Protein AF-A0A9P1CW68-F1 (afdb_monomer_lite)

Foldseek 3Di:
DDDPVPDDAACQVVVCVVCVVVVDHFDKAQDDPNFGFDRLEIEGAQVSCVVCVVVVVVVVVVVQVVVCVVVPDDAAAEEAEADDTHGDPDPPPDPDDDDDDDDDDDPPDDPPPFPFDDDPHDGDRPPPDPDDPDDDDDDDDPDDDDDDDDDPRSYHYYYHDYDDD

pLDDT: mean 71.48, std 23.6, range [31.0, 96.75]

Structure (mmCIF, N/CA/C/O backbone):
data_AF-A0A9P1CW68-F1
#
_entry.id   AF-A0A9P1CW68-F1
#
loop_
_atom_site.group_PDB
_atom_site.id
_atom_site.type_symbol
_atom_site.label_atom_id
_atom_site.label_alt_id
_atom_site.label_comp_id
_atom_site.label_asym_id
_atom_site.label_entity_id
_atom_site.label_seq_id
_atom_site.pdbx_PDB_ins_code
_atom_site.Cartn_x
_atom_site.Cartn_y
_atom_site.Cartn_z
_atom_site.occupancy
_atom_site.B_iso_or_equiv
_atom_site.auth_seq_id
_atom_site.auth_comp_id
_atom_site.auth_asym_id
_atom_site.auth_atom_id
_atom_site.pdbx_PDB_model_num
ATOM 1 N N . MET A 1 1 ? -6.539 -12.818 -15.478 1.00 51.81 1 MET A N 1
ATOM 2 C CA . MET A 1 1 ? -7.145 -11.619 -14.863 1.00 51.81 1 MET A CA 1
ATOM 3 C C . MET A 1 1 ? -7.392 -10.599 -15.967 1.00 51.81 1 MET A C 1
ATOM 5 O O . MET A 1 1 ? -6.415 -10.028 -16.444 1.00 51.81 1 MET A O 1
ATOM 9 N N . PRO A 1 2 ? -8.633 -10.438 -16.455 1.00 49.03 2 PRO A N 1
ATOM 10 C CA . PRO A 1 2 ? -8.961 -9.373 -17.398 1.00 49.03 2 PRO A CA 1
ATOM 11 C C . PRO A 1 2 ? -8.756 -8.015 -16.717 1.00 49.03 2 PRO A C 1
ATOM 13 O O . PRO A 1 2 ? -9.178 -7.802 -15.582 1.00 49.03 2 PRO A O 1
ATOM 16 N N . PHE A 1 3 ? -8.042 -7.119 -17.391 1.00 49.53 3 PHE A N 1
ATOM 17 C CA . PHE A 1 3 ? -7.849 -5.748 -16.939 1.00 49.53 3 PHE A CA 1
ATOM 18 C C . PHE A 1 3 ? -9.149 -4.992 -17.211 1.00 49.53 3 PHE A C 1
ATOM 20 O O . PHE A 1 3 ? -9.458 -4.732 -18.370 1.00 49.53 3 PHE A O 1
ATOM 27 N N . GLU A 1 4 ? -9.936 -4.683 -16.179 1.00 67.69 4 GLU A N 1
ATOM 28 C CA . GLU A 1 4 ? -11.114 -3.831 -16.343 1.00 67.69 4 GLU A CA 1
ATOM 29 C C . GLU A 1 4 ? -10.652 -2.378 -16.511 1.00 67.69 4 GLU A C 1
ATOM 31 O O . GLU A 1 4 ? -10.209 -1.766 -15.535 1.00 67.69 4 GLU A O 1
ATOM 36 N N . PRO A 1 5 ? -10.761 -1.779 -17.711 1.00 60.81 5 PRO A N 1
ATOM 37 C CA . PRO A 1 5 ? -10.124 -0.498 -18.032 1.00 60.81 5 PRO A CA 1
ATOM 38 C C . PRO A 1 5 ? -10.712 0.707 -17.275 1.00 60.81 5 PRO A C 1
ATOM 40 O O . PRO A 1 5 ? -10.294 1.840 -17.495 1.00 60.81 5 PRO A O 1
ATOM 43 N N . ARG A 1 6 ? -11.684 0.487 -16.381 1.00 71.12 6 ARG A N 1
ATOM 44 C CA . ARG A 1 6 ? -12.341 1.523 -15.571 1.00 71.12 6 ARG A CA 1
ATOM 45 C C . ARG A 1 6 ? -12.145 1.345 -14.067 1.00 71.12 6 ARG A C 1
ATOM 47 O O . ARG A 1 6 ? -12.524 2.240 -13.309 1.00 71.12 6 ARG A O 1
ATOM 54 N N . LYS A 1 7 ? -11.568 0.227 -13.616 1.00 81.56 7 LYS A N 1
ATOM 55 C CA . LYS A 1 7 ? -11.356 0.001 -12.187 1.00 81.56 7 LYS A CA 1
ATOM 56 C C . LYS A 1 7 ? -10.134 0.799 -11.741 1.00 81.56 7 LYS A C 1
ATOM 58 O O . LYS A 1 7 ? -9.015 0.563 -12.192 1.00 81.56 7 LYS A O 1
ATOM 63 N N . LYS A 1 8 ? -10.360 1.785 -10.870 1.00 87.25 8 LYS A N 1
ATOM 64 C CA . LYS A 1 8 ? -9.276 2.546 -10.238 1.00 87.25 8 LYS A CA 1
ATOM 65 C C . LYS A 1 8 ? -8.421 1.599 -9.397 1.00 87.25 8 LYS A C 1
ATOM 67 O O . LYS A 1 8 ? -8.938 0.650 -8.811 1.00 87.25 8 LYS A O 1
ATOM 72 N N . PHE A 1 9 ? -7.122 1.873 -9.332 1.00 90.25 9 PHE A N 1
ATOM 73 C CA . PHE A 1 9 ? -6.211 1.130 -8.466 1.00 90.25 9 PHE A CA 1
ATOM 74 C C . PHE A 1 9 ? -6.670 1.215 -7.003 1.00 90.25 9 PHE A C 1
ATOM 76 O O . PHE A 1 9 ? -7.021 2.299 -6.545 1.00 90.25 9 PHE A O 1
ATOM 83 N N . CYS A 1 10 ? -6.642 0.088 -6.287 1.00 93.06 10 CYS A N 1
ATOM 84 C CA . CYS A 1 10 ? -6.927 -0.002 -4.857 1.00 93.06 10 CYS A CA 1
ATOM 85 C C . CYS A 1 10 ? -5.784 -0.749 -4.161 1.00 93.06 10 CYS A C 1
ATOM 87 O O . CYS A 1 10 ? -5.540 -1.929 -4.429 1.00 93.06 10 CYS A O 1
ATOM 89 N N . PHE A 1 11 ? -5.080 -0.059 -3.267 1.00 94.44 11 PHE A N 1
ATOM 90 C CA . PHE A 1 11 ? -3.915 -0.594 -2.579 1.00 94.44 11 PHE A CA 1
ATOM 91 C C . PHE A 1 11 ? -4.279 -1.704 -1.596 1.00 94.44 11 PHE A C 1
ATOM 93 O O . PHE A 1 11 ? -3.572 -2.705 -1.543 1.00 94.44 11 PHE A O 1
ATOM 100 N N . ALA A 1 12 ? -5.401 -1.582 -0.881 1.00 95.44 12 ALA A N 1
ATOM 101 C CA . ALA A 1 12 ? -5.862 -2.627 0.027 1.00 95.44 12 ALA A CA 1
ATOM 102 C C . ALA A 1 12 ? -6.105 -3.953 -0.716 1.00 95.44 12 ALA A C 1
ATOM 104 O O . ALA A 1 12 ? -5.636 -5.002 -0.283 1.00 95.44 12 ALA A O 1
ATOM 105 N N . GLU A 1 13 ? -6.770 -3.913 -1.874 1.00 95.06 13 GLU A N 1
ATOM 106 C CA . GLU A 1 13 ? -7.017 -5.103 -2.698 1.00 95.06 13 GLU A CA 1
ATOM 107 C C . GLU A 1 13 ? -5.720 -5.689 -3.265 1.00 95.06 13 GLU A C 1
ATOM 109 O O . GLU A 1 13 ? -5.510 -6.902 -3.212 1.00 95.06 13 GLU A O 1
ATOM 114 N N . TYR A 1 14 ? -4.824 -4.826 -3.749 1.00 95.06 14 TYR A N 1
ATOM 115 C CA . TYR A 1 14 ? -3.493 -5.234 -4.182 1.00 95.06 14 TYR A CA 1
ATOM 116 C C . TYR A 1 14 ? -2.728 -5.949 -3.059 1.00 95.06 14 TYR A C 1
ATOM 118 O O . TYR A 1 14 ? -2.178 -7.028 -3.284 1.00 95.06 14 TYR A O 1
ATOM 126 N N . LEU A 1 15 ? -2.705 -5.371 -1.854 1.00 95.56 15 LEU A N 1
ATOM 127 C CA . LEU A 1 15 ? -1.945 -5.913 -0.735 1.00 95.56 15 LEU A CA 1
ATOM 128 C C . LEU A 1 15 ? -2.536 -7.244 -0.255 1.00 95.56 15 LEU A C 1
ATOM 130 O O . LEU A 1 15 ? -1.767 -8.153 0.030 1.00 95.56 15 LEU A O 1
ATOM 134 N N . ARG A 1 16 ? -3.868 -7.416 -0.264 1.00 96.38 16 ARG A N 1
ATOM 135 C CA . ARG A 1 16 ? -4.512 -8.710 0.041 1.00 96.38 16 ARG A CA 1
ATOM 136 C C . ARG A 1 16 ? -4.033 -9.809 -0.903 1.00 96.38 16 ARG A C 1
ATOM 138 O O . ARG A 1 16 ? -3.536 -10.828 -0.441 1.00 96.38 16 ARG A O 1
ATOM 145 N N . GLN A 1 17 ? -4.101 -9.572 -2.213 1.00 95.69 17 GLN A N 1
ATOM 146 C CA . GLN A 1 17 ? -3.640 -10.547 -3.212 1.00 95.69 17 GLN A CA 1
ATOM 147 C C . GLN A 1 17 ? -2.132 -10.804 -3.118 1.00 95.69 17 GLN A C 1
ATOM 149 O O . GLN A 1 17 ? -1.657 -11.907 -3.385 1.00 95.69 17 GLN A O 1
ATOM 154 N N . PHE A 1 18 ? -1.358 -9.774 -2.776 1.00 95.12 18 PHE A N 1
ATOM 155 C CA . PHE A 1 18 ? 0.079 -9.899 -2.586 1.00 95.12 18 PHE A CA 1
ATOM 156 C C . PHE A 1 18 ? 0.412 -10.795 -1.387 1.00 95.12 18 PHE A C 1
ATOM 158 O O . PHE A 1 18 ? 1.223 -11.706 -1.530 1.00 95.12 18 PHE A O 1
ATOM 165 N N . LEU A 1 19 ? -0.239 -10.581 -0.240 1.00 95.81 19 LEU A N 1
ATOM 166 C CA . LEU A 1 19 ? -0.061 -11.400 0.961 1.00 95.81 19 LEU A CA 1
ATOM 167 C C . LEU A 1 19 ? -0.548 -12.834 0.759 1.00 95.81 19 LEU A C 1
ATOM 169 O O . LEU A 1 19 ? 0.160 -13.765 1.129 1.00 95.81 19 LEU A O 1
ATOM 173 N N . GLU A 1 20 ? -1.683 -13.016 0.086 1.00 96.38 20 GLU A N 1
ATOM 174 C CA . GLU A 1 20 ? -2.217 -14.339 -0.244 1.00 96.38 20 GLU A CA 1
ATOM 175 C C . GLU A 1 20 ? -1.202 -15.168 -1.048 1.00 96.38 20 GLU A C 1
ATOM 177 O O . GLU A 1 20 ? -0.952 -16.331 -0.739 1.00 96.38 20 GLU A O 1
ATOM 182 N N . ARG A 1 21 ? -0.521 -14.552 -2.025 1.00 96.00 21 ARG A N 1
ATOM 183 C CA . ARG A 1 21 ? 0.547 -15.210 -2.804 1.00 96.00 21 ARG A CA 1
ATOM 184 C C . ARG A 1 21 ? 1.809 -15.510 -1.999 1.00 96.00 21 ARG A C 1
ATOM 186 O O . ARG A 1 21 ? 2.583 -16.370 -2.407 1.00 96.00 21 ARG A O 1
ATOM 193 N N . LEU A 1 22 ? 2.029 -14.801 -0.895 1.00 95.56 22 LEU A N 1
ATOM 194 C CA . LEU A 1 22 ? 3.094 -15.097 0.064 1.00 95.56 22 LEU A CA 1
ATOM 195 C C . LEU A 1 22 ? 2.671 -16.149 1.105 1.00 95.56 22 LEU A C 1
ATOM 197 O O . LEU A 1 22 ? 3.494 -16.529 1.930 1.00 95.56 22 LEU A O 1
ATOM 201 N N . GLY A 1 23 ? 1.426 -16.636 1.056 1.00 96.75 23 GLY A N 1
ATOM 202 C CA . GLY A 1 23 ? 0.888 -17.620 1.997 1.00 96.75 23 GLY A CA 1
ATOM 203 C C . GLY A 1 23 ? 0.304 -17.015 3.275 1.00 96.75 23 GLY A C 1
ATOM 204 O O . GLY A 1 23 ? 0.034 -17.750 4.221 1.00 96.75 23 GLY A O 1
ATOM 205 N N . HIS A 1 24 ? 0.091 -15.698 3.311 1.00 96.00 24 HIS A N 1
ATOM 206 C CA . HIS A 1 24 ? -0.414 -14.977 4.479 1.00 96.00 24 HIS A CA 1
ATOM 207 C C . HIS A 1 24 ? -1.883 -14.588 4.293 1.00 96.00 24 HIS A C 1
ATOM 209 O O . HIS A 1 24 ? -2.244 -13.955 3.301 1.00 96.00 24 HIS A O 1
ATOM 215 N N . GLN A 1 25 ? -2.727 -14.919 5.272 1.00 94.38 25 GLN A N 1
ATOM 216 C CA . GLN A 1 25 ? -4.126 -14.486 5.331 1.00 94.38 25 GLN A CA 1
ATOM 217 C C . GLN A 1 25 ? -4.309 -13.528 6.505 1.00 94.38 25 GLN A C 1
ATOM 219 O O . GLN A 1 25 ? -4.469 -13.949 7.646 1.00 94.38 25 GLN A O 1
ATOM 224 N N . VAL A 1 26 ? -4.251 -12.229 6.218 1.00 94.56 26 VAL A N 1
ATOM 225 C CA . VAL A 1 26 ? -4.341 -11.166 7.227 1.00 94.56 26 VAL A CA 1
ATOM 226 C C . VAL A 1 26 ? -5.411 -10.164 6.802 1.00 94.56 26 VAL A C 1
ATOM 228 O O . VAL A 1 26 ? -5.491 -9.835 5.613 1.00 94.56 26 VAL A O 1
ATOM 231 N N . PRO A 1 27 ? -6.246 -9.670 7.733 1.00 94.62 27 PRO A N 1
ATOM 232 C CA . PRO A 1 27 ? -7.229 -8.650 7.412 1.00 94.62 27 PRO A CA 1
ATOM 233 C C . PRO A 1 27 ? -6.555 -7.334 6.998 1.00 94.62 27 PRO A C 1
ATOM 235 O O . PRO A 1 27 ? -5.665 -6.823 7.679 1.00 94.62 27 PRO A O 1
ATOM 238 N N . ILE A 1 28 ? -7.010 -6.777 5.873 1.00 96.19 28 ILE A N 1
ATOM 239 C CA . ILE A 1 28 ? -6.557 -5.484 5.347 1.00 96.19 28 ILE A CA 1
ATOM 240 C C . ILE A 1 28 ? -7.773 -4.628 5.038 1.00 96.19 28 ILE A C 1
ATOM 242 O O . ILE A 1 28 ? -8.616 -5.000 4.208 1.00 96.19 28 ILE A O 1
ATOM 246 N N . TYR A 1 29 ? -7.804 -3.454 5.652 1.00 96.19 29 TYR A N 1
ATOM 247 C CA . TYR A 1 29 ? -8.927 -2.533 5.599 1.00 96.19 29 TYR A CA 1
ATOM 248 C C . TYR A 1 29 ? -8.599 -1.329 4.714 1.00 96.19 29 TYR A C 1
ATOM 250 O O . TYR A 1 29 ? -7.485 -0.807 4.719 1.00 96.19 29 TYR A O 1
ATOM 258 N N . ASP A 1 30 ? -9.582 -0.878 3.945 1.00 95.94 30 ASP A N 1
ATOM 259 C CA . ASP A 1 30 ? -9.581 0.389 3.206 1.00 95.94 30 ASP A CA 1
ATOM 260 C C . ASP A 1 30 ? -10.399 1.476 3.922 1.00 95.94 30 ASP A C 1
ATOM 262 O O . ASP A 1 30 ? -10.533 2.592 3.421 1.00 95.94 30 ASP A O 1
ATOM 266 N N . THR A 1 31 ? -10.905 1.175 5.118 1.00 95.38 31 THR A N 1
ATOM 267 C CA . THR A 1 31 ? -11.642 2.096 5.983 1.00 95.38 31 THR A CA 1
ATOM 268 C C . THR A 1 31 ? -10.990 2.205 7.357 1.00 95.38 31 THR A C 1
ATOM 270 O O . THR A 1 31 ? -10.513 1.205 7.892 1.00 95.38 31 THR A O 1
ATOM 273 N N . LEU A 1 32 ? -11.033 3.396 7.952 1.00 94.56 32 LEU A N 1
ATOM 274 C CA . LEU A 1 32 ? -10.620 3.671 9.328 1.00 94.56 32 LEU A CA 1
ATOM 275 C C . LEU A 1 32 ? -11.690 4.537 10.001 1.00 94.56 32 LEU A C 1
ATOM 277 O O . LEU A 1 32 ? -12.059 5.574 9.452 1.00 94.56 32 LEU A O 1
ATOM 281 N N . ASP A 1 33 ? -12.218 4.102 11.147 1.00 93.38 33 ASP A N 1
ATOM 282 C CA . ASP A 1 33 ? -13.293 4.790 11.886 1.00 93.38 33 ASP A CA 1
ATOM 283 C C . ASP A 1 33 ? -14.517 5.132 11.014 1.00 93.38 33 ASP A C 1
ATOM 285 O O . ASP A 1 33 ? -15.047 6.244 11.037 1.00 93.38 33 ASP A O 1
ATOM 289 N N . GLY A 1 34 ? -14.922 4.189 10.158 1.00 93.44 34 GLY A N 1
ATOM 290 C CA . GLY A 1 34 ? -16.025 4.364 9.204 1.00 93.44 34 GLY A CA 1
ATOM 291 C C . GLY A 1 34 ? -15.702 5.255 7.997 1.00 93.44 34 GLY A C 1
ATOM 292 O O . GLY A 1 34 ? -16.516 5.362 7.085 1.00 93.44 34 GLY A O 1
ATOM 293 N N . LYS A 1 35 ? -14.512 5.863 7.934 1.00 93.94 35 LYS A N 1
ATOM 294 C CA . LYS A 1 35 ? -14.088 6.718 6.818 1.00 93.94 35 LYS A CA 1
ATOM 295 C C . LYS A 1 35 ? -13.275 5.922 5.809 1.00 93.94 35 LYS A C 1
ATOM 297 O O . LYS A 1 35 ? -12.336 5.219 6.171 1.00 93.94 35 LYS A O 1
ATOM 302 N N . THR A 1 36 ? -13.597 6.066 4.526 1.00 95.00 36 THR A N 1
ATOM 303 C CA . THR A 1 36 ? -12.845 5.418 3.439 1.00 95.00 36 THR A CA 1
ATOM 304 C C . THR A 1 36 ? -11.521 6.138 3.200 1.00 95.00 36 THR A C 1
ATOM 306 O O . THR A 1 36 ? -11.494 7.355 3.002 1.00 95.00 36 THR A O 1
ATOM 309 N N . LEU A 1 37 ? -10.417 5.397 3.187 1.00 94.44 37 LEU A N 1
ATOM 310 C CA . LEU A 1 37 ? -9.093 5.922 2.879 1.00 94.44 37 LEU A CA 1
ATOM 311 C C . LEU A 1 37 ? -8.935 6.225 1.386 1.00 94.44 37 LEU A C 1
ATOM 313 O O . LEU A 1 37 ? -9.675 5.729 0.535 1.00 94.44 37 LEU A O 1
ATOM 317 N N . VAL A 1 38 ? -7.958 7.062 1.042 1.00 94.56 38 VAL A N 1
ATOM 318 C CA . VAL A 1 38 ? -7.584 7.249 -0.366 1.00 94.56 38 VAL A CA 1
ATOM 319 C C . VAL A 1 38 ? -7.026 5.941 -0.953 1.00 94.56 38 VAL A C 1
ATOM 321 O O . VAL A 1 38 ? -6.413 5.158 -0.227 1.00 94.56 38 VAL A O 1
ATOM 324 N N . PRO A 1 39 ? -7.138 5.702 -2.274 1.00 94.69 39 PRO A N 1
ATOM 325 C CA . PRO A 1 39 ? -6.876 4.379 -2.851 1.00 94.69 39 PRO A CA 1
ATOM 326 C C . PRO A 1 39 ? -5.440 3.851 -2.724 1.00 94.69 39 PRO A C 1
ATOM 328 O O . PRO A 1 39 ? -5.204 2.683 -3.006 1.00 94.69 39 PRO A O 1
ATOM 331 N N . TYR A 1 40 ? -4.477 4.687 -2.330 1.00 95.56 40 TYR A N 1
ATOM 332 C CA . TYR A 1 40 ? -3.069 4.314 -2.136 1.00 95.56 40 TYR A CA 1
ATOM 333 C C . TYR A 1 40 ? -2.711 4.035 -0.668 1.00 95.56 40 TYR A C 1
ATOM 335 O O . TYR A 1 40 ? -1.539 3.842 -0.348 1.00 95.56 40 TYR A O 1
ATOM 343 N N . GLN A 1 41 ? -3.705 4.024 0.224 1.00 95.25 41 GLN A N 1
ATOM 344 C CA . GLN A 1 41 ? -3.531 3.740 1.644 1.00 95.25 41 GLN A CA 1
ATOM 345 C C . GLN A 1 41 ? -4.394 2.556 2.076 1.00 95.25 41 GLN A C 1
ATOM 347 O O . GLN A 1 41 ? -5.458 2.304 1.511 1.00 95.25 41 GLN A O 1
ATOM 352 N N . CYS A 1 42 ? -3.929 1.830 3.085 1.00 96.50 42 CYS A N 1
ATOM 353 C CA . CYS A 1 42 ? -4.715 0.819 3.779 1.00 96.50 42 CYS A CA 1
ATOM 354 C C . CYS A 1 42 ? -4.325 0.758 5.258 1.00 96.50 42 CYS A C 1
ATOM 356 O O . CYS A 1 42 ? -3.305 1.317 5.673 1.00 96.50 42 CYS A O 1
ATOM 358 N N . VAL A 1 43 ? -5.127 0.047 6.042 1.00 96.31 43 VAL A N 1
ATOM 359 C CA . VAL A 1 43 ? -4.892 -0.195 7.467 1.00 96.31 43 VAL A CA 1
ATOM 360 C C . VAL A 1 43 ? -4.736 -1.682 7.725 1.00 96.31 43 VAL A C 1
ATOM 362 O O . VAL A 1 43 ? -5.398 -2.513 7.098 1.00 96.31 43 VAL A O 1
ATOM 365 N N . MET A 1 44 ? -3.864 -1.997 8.673 1.00 95.38 44 MET A N 1
ATOM 366 C CA . MET A 1 44 ? -3.660 -3.334 9.203 1.00 95.38 44 MET A CA 1
ATOM 367 C C . MET A 1 44 ? -3.495 -3.268 10.723 1.00 95.38 44 MET A C 1
ATOM 369 O O . MET A 1 44 ? -3.073 -2.244 11.269 1.00 95.38 44 MET A O 1
ATOM 373 N N . VAL A 1 45 ? -3.808 -4.371 11.400 1.00 95.00 45 VAL A N 1
ATOM 374 C CA . VAL A 1 45 ? -3.461 -4.559 12.814 1.00 95.00 45 VAL A CA 1
ATOM 375 C C . VAL A 1 45 ? -1.938 -4.549 12.947 1.00 95.00 45 VAL A C 1
ATOM 377 O O . VAL A 1 45 ? -1.230 -5.158 12.136 1.00 95.00 45 VAL A O 1
ATOM 380 N N . ARG A 1 46 ? -1.423 -3.814 13.936 1.00 93.56 46 ARG A N 1
ATOM 381 C CA . ARG A 1 46 ? 0.017 -3.598 14.108 1.00 93.56 46 ARG A CA 1
ATOM 382 C C . ARG A 1 46 ? 0.767 -4.908 14.318 1.00 93.56 46 ARG A C 1
ATOM 384 O O . ARG A 1 46 ? 1.829 -5.096 13.733 1.00 93.56 46 ARG A O 1
ATOM 391 N N . GLU A 1 47 ? 0.224 -5.788 15.138 1.00 93.88 47 GLU A N 1
ATOM 392 C CA . GLU A 1 47 ? 0.784 -7.081 15.513 1.00 93.88 47 GLU A CA 1
ATOM 393 C C . GLU A 1 47 ? 0.958 -7.945 14.262 1.00 93.88 47 GLU A C 1
ATOM 395 O O . GLU A 1 47 ? 2.069 -8.383 13.962 1.00 93.88 47 GLU A O 1
ATOM 400 N N . SER A 1 48 ? -0.097 -8.054 13.447 1.00 94.38 48 SER A N 1
ATOM 401 C CA . SER A 1 48 ? -0.033 -8.762 12.169 1.00 94.38 48 SER A CA 1
ATOM 402 C C . SER A 1 48 ? 1.001 -8.148 11.227 1.00 94.38 48 SER A C 1
ATOM 404 O O . SER A 1 48 ? 1.802 -8.879 10.648 1.00 94.38 48 SER A O 1
ATOM 406 N N . TRP A 1 49 ? 1.046 -6.812 11.096 1.00 95.06 49 TRP A N 1
ATOM 407 C CA . TRP A 1 49 ? 2.066 -6.150 10.272 1.00 95.06 49 TRP A CA 1
ATOM 408 C C . TRP A 1 49 ? 3.481 -6.499 10.736 1.00 95.06 49 TRP A C 1
ATOM 410 O O . TRP A 1 49 ? 4.333 -6.814 9.909 1.00 95.06 49 TRP A O 1
ATOM 420 N N . MET A 1 50 ? 3.743 -6.477 12.044 1.00 95.81 50 MET A N 1
ATOM 421 C CA . MET A 1 50 ? 5.065 -6.777 12.596 1.00 95.81 50 MET A CA 1
ATOM 422 C C . MET A 1 50 ? 5.530 -8.202 12.278 1.00 95.81 50 MET A C 1
ATOM 424 O O . MET A 1 50 ? 6.710 -8.390 11.977 1.00 95.81 50 MET A O 1
ATOM 428 N N . GLU A 1 51 ? 4.622 -9.178 12.283 1.00 95.50 51 GLU A N 1
ATOM 429 C CA . GLU A 1 51 ? 4.926 -10.573 11.939 1.00 95.50 51 GLU A CA 1
ATOM 430 C C . GLU A 1 51 ? 5.307 -10.735 10.460 1.00 95.50 51 GLU A C 1
ATOM 432 O O . GLU A 1 51 ? 6.298 -11.387 10.129 1.00 95.50 51 GLU A O 1
ATOM 437 N N . LEU A 1 52 ? 4.561 -10.092 9.558 1.00 95.56 52 LEU A N 1
ATOM 438 C CA . LEU A 1 52 ? 4.713 -10.277 8.110 1.00 95.56 52 LEU A CA 1
ATOM 439 C C . LEU A 1 52 ? 5.651 -9.274 7.429 1.00 95.56 52 LEU A C 1
ATOM 441 O O . LEU A 1 52 ? 6.087 -9.497 6.295 1.00 95.56 52 LEU A O 1
ATOM 445 N N . ARG A 1 53 ? 5.993 -8.166 8.100 1.00 94.75 53 ARG A N 1
ATOM 446 C CA . ARG A 1 53 ? 6.775 -7.052 7.538 1.00 94.75 53 ARG A CA 1
ATOM 447 C C . ARG A 1 53 ? 8.053 -7.526 6.861 1.00 94.75 53 ARG A C 1
ATOM 449 O O . ARG A 1 53 ? 8.386 -7.043 5.779 1.00 94.75 53 ARG A O 1
ATOM 456 N N . ARG A 1 54 ? 8.791 -8.448 7.485 1.00 96.19 54 ARG A N 1
ATOM 457 C CA . ARG A 1 54 ? 10.067 -8.941 6.946 1.00 96.19 54 ARG A CA 1
ATOM 458 C C . ARG A 1 54 ? 9.881 -9.564 5.561 1.00 96.19 54 ARG A C 1
ATOM 460 O O . ARG A 1 54 ? 10.607 -9.215 4.629 1.00 96.19 54 ARG A O 1
ATOM 467 N N . ASP A 1 55 ? 8.895 -10.440 5.432 1.00 96.38 55 ASP A N 1
ATOM 468 C CA . ASP A 1 55 ? 8.644 -11.204 4.213 1.00 96.38 55 ASP A CA 1
ATOM 469 C C . ASP A 1 55 ? 8.065 -10.295 3.118 1.00 96.38 55 ASP A C 1
ATOM 471 O O . ASP A 1 55 ? 8.510 -10.334 1.967 1.00 96.38 55 ASP A O 1
ATOM 475 N N . VAL A 1 56 ? 7.168 -9.374 3.493 1.00 95.06 56 VAL A N 1
ATOM 476 C CA . VAL A 1 56 ? 6.637 -8.346 2.587 1.00 95.06 56 VAL A CA 1
ATOM 477 C C . VAL A 1 56 ? 7.738 -7.454 2.032 1.00 95.06 56 VAL A C 1
ATOM 479 O O . VAL A 1 56 ? 7.802 -7.239 0.821 1.00 95.06 56 VAL A O 1
ATOM 482 N N . LEU A 1 57 ? 8.627 -6.935 2.882 1.00 94.88 57 LEU A N 1
ATOM 483 C CA . LEU A 1 57 ? 9.703 -6.050 2.437 1.00 94.88 57 LEU A CA 1
ATOM 484 C C . LEU A 1 57 ? 10.710 -6.779 1.538 1.00 94.88 57 LEU A C 1
ATOM 486 O O . LEU A 1 57 ? 11.188 -6.193 0.562 1.00 94.88 57 LEU A O 1
ATOM 490 N N . ALA A 1 58 ? 11.004 -8.052 1.818 1.00 96.00 58 ALA A N 1
ATOM 491 C CA . ALA A 1 58 ? 11.851 -8.877 0.960 1.00 96.00 58 ALA A CA 1
ATOM 492 C C . ALA A 1 58 ? 11.228 -9.068 -0.435 1.00 96.00 58 ALA A C 1
ATOM 494 O O . ALA A 1 58 ? 11.890 -8.831 -1.451 1.00 96.00 58 ALA A O 1
ATOM 495 N N . ALA A 1 59 ? 9.941 -9.408 -0.497 1.00 95.81 59 ALA A N 1
ATOM 496 C CA . ALA A 1 59 ? 9.221 -9.581 -1.754 1.00 95.81 59 ALA A CA 1
ATOM 497 C C . ALA A 1 59 ? 9.071 -8.256 -2.532 1.00 95.81 59 ALA A C 1
ATOM 499 O O . ALA A 1 59 ? 9.312 -8.209 -3.741 1.00 95.81 59 ALA A O 1
ATOM 500 N N . LEU A 1 60 ? 8.783 -7.142 -1.849 1.00 93.19 60 LEU A N 1
ATOM 501 C CA . LEU A 1 60 ? 8.726 -5.814 -2.471 1.00 93.19 60 LEU A CA 1
ATOM 502 C C . LEU A 1 60 ? 10.081 -5.370 -3.022 1.00 93.19 60 LEU A C 1
ATOM 504 O O . LEU A 1 60 ? 10.136 -4.705 -4.057 1.00 93.19 60 LEU A O 1
ATOM 508 N N . LYS A 1 61 ? 11.194 -5.742 -2.381 1.00 94.88 61 LYS A N 1
ATOM 509 C CA . LYS A 1 61 ? 12.535 -5.471 -2.916 1.00 94.88 61 LYS A CA 1
ATOM 510 C C . LYS A 1 61 ? 12.726 -6.145 -4.276 1.00 94.88 61 LYS A C 1
ATOM 512 O O . LYS A 1 61 ? 13.176 -5.483 -5.213 1.00 94.88 61 LYS A O 1
ATOM 517 N N . LEU A 1 62 ? 12.334 -7.415 -4.400 1.00 95.25 62 LEU A N 1
ATOM 518 C CA . LEU A 1 62 ? 12.380 -8.141 -5.670 1.00 95.25 62 LEU A CA 1
ATOM 519 C C . LEU A 1 62 ? 11.472 -7.485 -6.720 1.00 95.25 62 LEU A C 1
ATOM 521 O O . LEU A 1 62 ? 11.902 -7.243 -7.848 1.00 95.25 62 LEU A O 1
ATOM 525 N N . GLN A 1 63 ? 10.253 -7.103 -6.336 1.00 92.25 63 GLN A N 1
ATOM 526 C CA . GLN A 1 63 ? 9.326 -6.410 -7.228 1.00 92.25 63 GLN A CA 1
ATOM 527 C C . GLN A 1 63 ? 9.875 -5.062 -7.714 1.00 92.25 63 GLN A C 1
ATOM 529 O O . GLN A 1 63 ? 9.763 -4.747 -8.897 1.00 92.25 63 GLN A O 1
ATOM 534 N N . LYS A 1 64 ? 10.521 -4.277 -6.842 1.00 92.50 64 LYS A N 1
ATOM 535 C CA . LYS A 1 64 ? 11.171 -3.010 -7.218 1.00 92.50 64 LYS A CA 1
ATOM 536 C C . LYS A 1 64 ? 12.314 -3.230 -8.203 1.00 92.50 64 LYS A C 1
ATOM 538 O O . LYS A 1 64 ? 12.478 -2.427 -9.120 1.00 92.50 64 LYS A O 1
ATOM 543 N N . MET A 1 65 ? 13.096 -4.298 -8.035 1.00 93.44 65 MET A N 1
ATOM 544 C CA . MET A 1 65 ? 14.144 -4.664 -8.994 1.00 93.44 65 MET A CA 1
ATOM 545 C C . MET A 1 65 ? 13.545 -5.011 -10.358 1.00 93.44 65 MET A C 1
ATOM 547 O O . MET A 1 65 ? 13.969 -4.442 -11.361 1.00 93.44 65 MET A O 1
ATOM 551 N N . ALA A 1 66 ? 12.520 -5.866 -10.390 1.00 93.44 66 ALA A N 1
ATOM 552 C CA . ALA A 1 66 ? 11.824 -6.230 -11.622 1.00 93.44 66 ALA A CA 1
ATOM 553 C C . ALA A 1 66 ? 11.173 -5.013 -12.303 1.00 93.44 66 ALA A C 1
ATOM 555 O O . ALA A 1 66 ? 11.261 -4.861 -13.520 1.00 93.44 66 ALA A O 1
ATOM 556 N N . TYR A 1 67 ? 10.576 -4.110 -11.519 1.00 92.31 67 TYR A N 1
ATOM 557 C CA . TYR A 1 67 ? 9.988 -2.868 -12.015 1.00 92.31 67 TYR A CA 1
ATOM 558 C C . TYR A 1 67 ? 11.037 -1.975 -12.682 1.00 92.31 67 TYR A C 1
ATOM 560 O O . TYR A 1 67 ? 10.859 -1.578 -13.830 1.00 92.31 67 TYR A O 1
ATOM 568 N N . ARG A 1 68 ? 12.155 -1.696 -11.994 1.00 93.00 68 ARG A N 1
ATOM 569 C CA . ARG A 1 68 ? 13.254 -0.881 -12.542 1.00 93.00 68 ARG A CA 1
ATOM 570 C C . ARG A 1 68 ? 13.860 -1.506 -13.790 1.00 93.00 68 ARG A C 1
ATOM 572 O O . ARG A 1 68 ? 14.176 -0.793 -14.733 1.00 93.00 68 ARG A O 1
ATOM 579 N N . PHE A 1 69 ? 14.006 -2.827 -13.800 1.00 92.12 69 PHE A N 1
ATOM 580 C CA . PHE A 1 69 ? 14.491 -3.553 -14.967 1.00 92.12 69 PHE A CA 1
ATOM 581 C C . PHE A 1 69 ? 13.544 -3.388 -16.165 1.00 92.12 69 PHE A C 1
ATOM 583 O O . PHE A 1 69 ? 13.998 -3.086 -17.263 1.00 92.12 69 PHE A O 1
ATOM 590 N N . ARG A 1 70 ? 12.227 -3.525 -15.950 1.00 90.62 70 ARG A N 1
ATOM 591 C CA . ARG A 1 70 ? 11.214 -3.447 -17.015 1.00 90.62 70 ARG A CA 1
ATOM 592 C C . ARG A 1 70 ? 10.973 -2.029 -17.536 1.00 90.62 70 ARG A C 1
ATOM 594 O O . ARG A 1 70 ? 10.765 -1.858 -18.731 1.00 90.62 70 ARG A O 1
ATOM 601 N N . HIS A 1 71 ? 10.929 -1.037 -16.651 1.00 91.06 71 HIS A N 1
ATOM 602 C CA . HIS A 1 71 ? 10.551 0.338 -16.998 1.00 91.06 71 HIS A CA 1
ATOM 603 C C . HIS A 1 71 ? 11.754 1.271 -17.185 1.00 91.06 71 HIS A C 1
ATOM 605 O O . HIS A 1 71 ? 11.585 2.410 -17.616 1.00 91.06 71 HIS A O 1
ATOM 611 N N . GLY A 1 72 ? 12.965 0.799 -16.882 1.00 90.06 72 GLY A N 1
ATOM 612 C CA . GLY A 1 72 ? 14.144 1.648 -16.790 1.00 90.06 72 GLY A CA 1
ATOM 613 C C . GLY A 1 72 ? 14.085 2.601 -15.589 1.00 90.06 72 GLY A C 1
ATOM 614 O O . GLY A 1 72 ? 13.086 2.718 -14.880 1.00 90.06 72 GLY A O 1
ATOM 615 N N . GLY A 1 73 ? 15.189 3.304 -15.345 1.00 88.81 73 GLY A N 1
ATOM 616 C CA . GLY A 1 73 ? 15.267 4.332 -14.305 1.00 88.81 73 GLY A CA 1
ATOM 617 C C . GLY A 1 73 ? 15.585 3.825 -12.893 1.00 88.81 73 GLY A C 1
ATOM 618 O O . GLY A 1 73 ? 15.860 2.653 -12.641 1.00 88.81 73 GLY A O 1
ATOM 619 N N . THR A 1 74 ? 15.623 4.769 -11.949 1.00 85.44 74 THR A N 1
ATOM 620 C CA . THR A 1 74 ? 15.998 4.529 -10.541 1.00 85.44 74 THR A CA 1
ATOM 621 C C . THR A 1 74 ? 14.806 4.576 -9.587 1.00 85.44 74 THR A C 1
ATOM 623 O O . THR A 1 74 ? 14.939 4.248 -8.405 1.00 85.44 74 THR A O 1
ATOM 626 N N . THR A 1 75 ? 13.636 4.976 -10.075 1.00 88.38 75 THR A N 1
ATOM 627 C CA . THR A 1 75 ? 12.411 5.105 -9.290 1.00 88.38 75 THR A CA 1
ATOM 628 C C . THR A 1 75 ? 11.564 3.844 -9.422 1.00 88.38 75 THR A C 1
ATOM 630 O O . THR A 1 75 ? 11.563 3.161 -10.441 1.00 88.38 75 THR A O 1
ATOM 633 N N . ALA A 1 76 ? 10.901 3.479 -8.334 1.00 90.19 76 ALA A N 1
ATOM 634 C CA . ALA A 1 76 ? 9.939 2.389 -8.290 1.00 90.19 76 ALA A CA 1
ATOM 635 C C . ALA A 1 76 ? 8.930 2.703 -7.184 1.00 90.19 76 ALA A C 1
ATOM 637 O O . ALA A 1 76 ? 9.313 3.401 -6.234 1.00 90.19 76 ALA A O 1
ATOM 638 N N . PRO A 1 77 ? 7.698 2.172 -7.267 1.00 89.69 77 PRO A N 1
ATOM 639 C CA . PRO A 1 77 ? 6.732 2.281 -6.186 1.00 89.69 77 PRO A CA 1
ATOM 640 C C . PRO A 1 77 ? 7.344 1.848 -4.853 1.00 89.69 77 PRO A C 1
ATOM 642 O O . PRO A 1 77 ? 8.172 0.926 -4.790 1.00 89.69 77 PRO A O 1
ATOM 645 N N . SER A 1 78 ? 6.980 2.553 -3.791 1.00 90.38 78 SER A N 1
ATOM 646 C CA . SER A 1 78 ? 7.519 2.318 -2.456 1.00 90.38 78 SER A CA 1
ATOM 647 C C . SER A 1 78 ? 6.391 2.121 -1.454 1.00 90.38 78 SER A C 1
ATOM 649 O O . SER A 1 78 ? 5.299 2.648 -1.647 1.00 90.38 78 SER A O 1
ATOM 651 N N . LEU A 1 79 ? 6.654 1.318 -0.425 1.00 92.94 79 LEU A N 1
ATOM 652 C CA . LEU A 1 79 ? 5.743 1.103 0.688 1.00 92.94 79 LEU A CA 1
ATOM 653 C C . LEU A 1 79 ? 6.274 1.859 1.906 1.00 92.94 79 LEU A C 1
ATOM 655 O O . LEU A 1 79 ? 7.440 1.681 2.265 1.00 92.94 79 LEU A O 1
ATOM 659 N N . VAL A 1 80 ? 5.425 2.675 2.520 1.00 93.44 80 VAL A N 1
ATOM 660 C CA . VAL A 1 80 ? 5.720 3.467 3.717 1.00 93.44 80 VAL A CA 1
ATOM 661 C C . VAL A 1 80 ? 4.777 3.038 4.840 1.00 93.44 80 VAL A C 1
ATOM 663 O O . VAL A 1 80 ? 3.593 2.816 4.611 1.00 93.44 80 VAL A O 1
ATOM 666 N N . GLU A 1 81 ? 5.292 2.897 6.052 1.00 92.88 81 GLU A N 1
ATOM 667 C CA . GLU A 1 81 ? 4.491 2.583 7.240 1.00 92.88 81 GLU A CA 1
ATOM 668 C C . GLU A 1 81 ? 4.246 3.838 8.087 1.00 92.88 81 GLU A C 1
ATOM 670 O O . GLU A 1 81 ? 4.988 4.811 7.964 1.00 92.88 81 GLU A O 1
ATOM 675 N N . ASP A 1 82 ? 3.217 3.796 8.935 1.00 90.25 82 ASP A N 1
ATOM 676 C CA . ASP A 1 82 ? 2.897 4.830 9.935 1.00 90.25 82 ASP A CA 1
ATOM 677 C C . ASP A 1 82 ? 2.691 6.236 9.335 1.00 90.25 82 ASP A C 1
ATOM 679 O O . ASP A 1 82 ? 3.292 7.234 9.735 1.00 90.25 82 ASP A O 1
ATOM 683 N N . VAL A 1 83 ? 1.848 6.302 8.303 1.00 91.19 83 VAL A N 1
ATOM 684 C CA . VAL A 1 83 ? 1.518 7.541 7.593 1.00 91.19 83 VAL A CA 1
ATOM 685 C C . VAL A 1 83 ? 0.161 8.055 8.048 1.00 91.19 83 VAL A C 1
ATOM 687 O O . VAL A 1 83 ? -0.823 7.322 8.026 1.00 91.19 83 VAL A O 1
ATOM 690 N N . CYS A 1 84 ? 0.078 9.358 8.335 1.00 91.62 84 CYS A N 1
ATOM 691 C CA . CYS A 1 84 ? -1.186 10.012 8.670 1.00 91.62 84 CYS A CA 1
ATOM 692 C C . CYS A 1 84 ? -2.285 9.681 7.626 1.00 91.62 84 CYS A C 1
ATOM 694 O O . CYS A 1 84 ? -2.083 9.924 6.423 1.00 91.62 84 CYS A O 1
ATOM 696 N N . PRO A 1 85 ? -3.424 9.103 8.056 1.00 93.56 85 PRO A N 1
ATOM 697 C CA . PRO A 1 85 ? -4.457 8.629 7.150 1.00 93.56 85 PRO A CA 1
ATOM 698 C C . PRO A 1 85 ? -5.117 9.798 6.420 1.00 93.56 85 PRO A C 1
ATOM 700 O O . PRO A 1 85 ? -5.525 10.798 7.009 1.00 93.56 85 PRO A O 1
ATOM 703 N N . ARG A 1 86 ? -5.249 9.648 5.106 1.00 94.25 86 ARG A N 1
ATOM 704 C CA . ARG A 1 86 ? -5.985 10.547 4.227 1.00 94.25 86 ARG A CA 1
ATOM 705 C C . ARG A 1 86 ? -7.291 9.872 3.872 1.00 94.25 86 ARG A C 1
ATOM 707 O O . ARG A 1 86 ? -7.308 8.784 3.297 1.00 94.25 86 ARG A O 1
ATOM 714 N N . VAL A 1 87 ? -8.382 10.543 4.196 1.00 93.69 87 VAL A N 1
ATOM 715 C CA . VAL A 1 87 ? -9.729 10.063 3.908 1.00 93.69 87 VAL A CA 1
ATOM 716 C C . VAL A 1 87 ? -10.228 10.680 2.610 1.00 93.69 87 VAL A C 1
ATOM 718 O O . VAL A 1 87 ? -9.948 11.841 2.304 1.00 93.69 87 VAL A O 1
ATOM 721 N N . THR A 1 88 ? -10.957 9.895 1.829 1.00 91.00 88 THR A N 1
ATOM 722 C CA . THR A 1 88 ? -11.688 10.424 0.680 1.00 91.00 88 THR A CA 1
ATOM 723 C C . THR A 1 88 ? -12.876 11.223 1.223 1.00 91.00 88 THR A C 1
ATOM 725 O O . THR A 1 88 ? -13.562 10.714 2.111 1.00 91.00 88 THR A O 1
ATOM 728 N N . PRO A 1 89 ? -13.140 12.453 0.741 1.00 83.75 89 PRO A N 1
ATOM 729 C CA . PRO A 1 89 ? -14.345 13.167 1.132 1.00 83.75 89 PRO A CA 1
ATOM 730 C C . PRO A 1 89 ? -15.545 12.307 0.751 1.00 83.75 89 PRO A C 1
ATOM 732 O O . PRO A 1 89 ? -15.698 11.911 -0.410 1.00 83.75 89 PRO A O 1
ATOM 735 N N . GLU A 1 90 ? -16.366 11.985 1.746 1.00 73.81 90 GLU A N 1
ATOM 736 C CA . GLU A 1 90 ? -17.650 11.349 1.510 1.00 73.81 90 GLU A CA 1
ATOM 737 C C . GLU A 1 90 ? -18.394 12.242 0.521 1.00 73.81 90 GLU A C 1
ATOM 739 O O . GLU A 1 90 ? -18.485 13.459 0.717 1.00 73.81 90 GLU A O 1
ATOM 744 N N . ARG A 1 91 ? -18.830 11.672 -0.609 1.00 62.53 91 ARG A N 1
ATOM 745 C CA . ARG A 1 91 ? -19.695 12.410 -1.524 1.00 62.53 91 ARG A CA 1
ATOM 746 C C . ARG A 1 91 ? -20.937 12.708 -0.715 1.00 62.53 91 ARG A C 1
ATOM 748 O O . ARG A 1 91 ? -21.754 11.812 -0.540 1.00 62.53 91 ARG A O 1
ATOM 755 N N . ALA A 1 92 ? -21.026 13.924 -0.186 1.00 53.69 92 ALA A N 1
ATOM 756 C CA . ALA A 1 92 ? -22.210 14.391 0.491 1.00 53.69 92 ALA A CA 1
ATOM 757 C C . ALA A 1 92 ? -23.370 14.097 -0.455 1.00 53.69 92 ALA A C 1
ATOM 759 O O . ALA A 1 92 ? -23.458 14.674 -1.542 1.00 53.69 92 ALA A O 1
ATOM 760 N N . THR A 1 93 ? -24.207 13.134 -0.081 1.00 55.56 93 THR A N 1
ATOM 761 C CA . THR A 1 93 ? -25.523 12.955 -0.670 1.00 55.56 93 THR A CA 1
ATOM 762 C C . THR A 1 93 ? -26.265 14.216 -0.274 1.00 55.56 93 THR A C 1
ATOM 764 O O . THR A 1 93 ? -26.832 14.293 0.809 1.00 55.56 93 THR A O 1
ATOM 767 N N . SER A 1 94 ? -26.090 15.272 -1.064 1.00 50.31 94 SER A N 1
ATOM 768 C CA . SER A 1 94 ? -26.535 16.616 -0.740 1.00 50.31 94 SER A CA 1
ATOM 769 C C . SER A 1 94 ? -28.039 16.580 -0.475 1.00 50.31 94 SER A C 1
ATOM 771 O O . SER A 1 94 ? -28.790 16.288 -1.411 1.00 50.31 94 SER A O 1
ATOM 773 N N . PRO A 1 95 ? -28.517 16.896 0.740 1.00 55.06 95 PRO A N 1
ATOM 774 C CA . PRO A 1 95 ? -29.881 17.356 0.888 1.00 55.06 95 PRO A CA 1
ATOM 775 C C . PRO A 1 95 ? -29.919 18.728 0.210 1.00 55.06 95 PRO A C 1
ATOM 777 O O . PRO A 1 95 ? -29.181 19.638 0.584 1.00 55.06 95 PRO A O 1
ATOM 780 N N . SER A 1 96 ? -30.716 18.864 -0.842 1.00 54.72 96 SER A N 1
ATOM 781 C CA . SER A 1 96 ? -30.993 20.146 -1.483 1.00 54.72 96 SER A CA 1
ATOM 782 C C . SER A 1 96 ? -31.568 21.124 -0.452 1.00 54.72 96 SER A C 1
ATOM 784 O O . SER A 1 96 ? -32.700 20.933 -0.007 1.00 54.72 96 SER A O 1
ATOM 786 N N . VAL A 1 97 ? -30.817 22.164 -0.081 1.00 58.22 97 VAL A N 1
ATOM 787 C CA . VAL A 1 97 ? -31.319 23.286 0.732 1.00 58.22 97 VAL A CA 1
ATOM 788 C C . VAL A 1 97 ? -31.045 24.606 -0.011 1.00 58.22 97 VAL A C 1
ATOM 790 O O . VAL A 1 97 ? -29.980 24.730 -0.621 1.00 58.22 97 VAL A O 1
ATOM 793 N N . PRO A 1 98 ? -31.994 25.569 -0.034 1.00 51.03 98 PRO A N 1
ATOM 794 C CA . PRO A 1 98 ? -31.962 26.717 -0.937 1.00 51.03 98 PRO A CA 1
ATOM 795 C C . PRO A 1 98 ? -30.940 27.776 -0.520 1.00 51.03 98 PRO A C 1
ATOM 797 O O . PRO A 1 98 ? -30.781 28.099 0.655 1.00 51.03 98 PRO A O 1
ATOM 800 N N . SER A 1 99 ? -30.299 28.357 -1.529 1.00 50.25 99 SER A N 1
ATOM 801 C CA . SER A 1 99 ? -29.315 29.428 -1.423 1.00 50.25 99 SER A CA 1
ATOM 802 C C . SER A 1 99 ? -29.968 30.780 -1.092 1.00 50.25 99 SER A C 1
ATOM 804 O O . SER A 1 99 ? -30.566 31.407 -1.961 1.00 50.25 99 SER A O 1
ATOM 806 N N . HIS A 1 100 ? -29.773 31.267 0.131 1.00 48.84 100 HIS A N 1
ATOM 807 C CA . HIS A 1 100 ? -29.723 32.696 0.471 1.00 48.84 100 HIS A CA 1
ATOM 808 C C . HIS A 1 100 ? -28.300 32.915 1.012 1.00 48.84 100 HIS A C 1
ATOM 810 O O . HIS A 1 100 ? -27.899 32.227 1.939 1.00 48.84 100 HIS A O 1
ATOM 816 N N . GLY A 1 101 ? -27.405 33.719 0.446 1.00 46.25 101 GLY A N 1
ATOM 817 C CA . GLY A 1 101 ? -27.561 35.058 -0.096 1.00 46.25 101 GLY A CA 1
ATOM 818 C C . GLY A 1 101 ? -26.550 35.926 0.655 1.00 46.25 101 GLY A C 1
ATOM 819 O O . GLY A 1 101 ? -26.916 36.564 1.631 1.00 46.25 101 GLY A O 1
ATOM 820 N N . CYS A 1 102 ? -25.279 35.905 0.242 1.00 38.03 102 CYS A N 1
ATOM 821 C CA . CYS A 1 102 ? -24.237 36.774 0.794 1.00 38.03 102 CYS A CA 1
ATOM 822 C C . CYS A 1 102 ? -23.487 37.431 -0.367 1.00 38.03 102 CYS A C 1
ATOM 824 O O . CYS A 1 102 ? -22.651 36.807 -1.018 1.00 38.03 102 CYS A O 1
ATOM 826 N N . HIS A 1 103 ? -23.840 38.683 -0.654 1.00 48.56 103 HIS A N 1
ATOM 827 C CA . HIS A 1 103 ? -23.051 39.584 -1.485 1.00 48.56 103 HIS A CA 1
ATOM 828 C C . HIS A 1 103 ? -21.812 40.012 -0.693 1.00 48.56 103 HIS A C 1
ATOM 830 O O . HIS A 1 103 ? -21.916 40.768 0.269 1.00 48.56 103 HIS A O 1
ATOM 836 N N . GLY A 1 104 ? -20.654 39.493 -1.091 1.00 40.66 104 GLY A N 1
ATOM 837 C CA . GLY A 1 104 ? -19.347 40.026 -0.733 1.00 40.66 104 GLY A CA 1
ATOM 838 C C . GLY A 1 104 ? -18.691 40.517 -2.011 1.00 40.66 104 GLY A C 1
ATOM 839 O O . GLY A 1 104 ? -18.290 39.709 -2.844 1.00 40.66 104 GLY A O 1
ATOM 840 N N . ASP A 1 105 ? -18.666 41.835 -2.173 1.00 48.22 105 ASP A N 1
ATOM 841 C CA . ASP A 1 105 ? -18.039 42.548 -3.279 1.00 48.22 105 ASP A CA 1
ATOM 842 C C . ASP A 1 105 ? -16.517 42.367 -3.170 1.00 48.22 105 ASP A C 1
ATOM 844 O O . ASP A 1 105 ? -15.845 42.982 -2.341 1.00 48.22 105 ASP A O 1
ATOM 848 N N . GLY A 1 106 ? -15.989 41.410 -3.928 1.00 42.19 106 GLY A N 1
ATOM 849 C CA . GLY A 1 106 ? -14.571 41.096 -4.012 1.00 42.19 106 GLY A CA 1
ATOM 850 C C . GLY A 1 106 ? -14.198 41.012 -5.479 1.00 42.19 106 GLY A C 1
ATOM 851 O O . GLY A 1 106 ? -14.669 40.124 -6.188 1.00 42.19 106 GLY A O 1
ATOM 852 N N . ILE A 1 107 ? -13.391 41.971 -5.928 1.00 41.44 107 ILE A N 1
ATOM 853 C CA . ILE A 1 107 ? -12.872 42.103 -7.291 1.00 41.44 107 ILE A CA 1
ATOM 854 C C . ILE A 1 107 ? -12.376 40.731 -7.767 1.00 41.44 107 ILE A C 1
ATOM 856 O O . ILE A 1 107 ? -11.379 40.203 -7.279 1.00 41.44 107 ILE A O 1
ATOM 860 N N . CYS A 1 108 ? -13.112 40.132 -8.703 1.00 42.00 108 CYS A N 1
ATOM 861 C CA . CYS A 1 108 ? -12.752 38.870 -9.331 1.00 42.00 108 CYS A CA 1
ATOM 862 C C . CYS A 1 108 ? -11.675 39.177 -10.378 1.00 42.00 108 CYS A C 1
ATOM 864 O O . CYS A 1 108 ? -11.970 39.400 -11.555 1.00 42.00 108 CYS A O 1
ATOM 866 N N . GLU A 1 109 ? -10.426 39.291 -9.924 1.00 45.66 109 GLU A N 1
ATOM 867 C CA . GLU A 1 109 ? -9.275 39.366 -10.817 1.00 45.66 109 GLU A CA 1
ATOM 868 C C . GLU A 1 109 ? -9.295 38.131 -11.720 1.00 45.66 109 GLU A C 1
ATOM 870 O O . GLU A 1 109 ? -9.336 36.984 -11.266 1.00 45.66 109 GLU A O 1
ATOM 875 N N . ARG A 1 110 ? -9.367 38.384 -13.030 1.00 49.47 110 ARG A N 1
ATOM 876 C CA . ARG A 1 110 ? -9.413 37.340 -14.052 1.00 49.47 110 ARG A CA 1
ATOM 877 C C . ARG A 1 110 ? -8.222 36.395 -13.850 1.00 49.47 110 ARG A C 1
ATOM 879 O O . ARG A 1 110 ? -7.102 36.889 -13.725 1.00 49.47 110 ARG A O 1
ATOM 886 N N . PRO A 1 111 ? -8.421 35.065 -13.877 1.00 48.69 111 PRO A N 1
ATOM 887 C CA . PRO A 1 111 ? -7.306 34.142 -13.772 1.00 48.69 111 PRO A CA 1
ATOM 888 C C . PRO A 1 111 ? -6.364 34.389 -14.949 1.00 48.69 111 PRO A C 1
ATOM 890 O O . PRO A 1 111 ? -6.773 34.286 -16.107 1.00 48.69 111 PRO A O 1
ATOM 893 N N . ILE A 1 112 ? -5.114 34.737 -14.648 1.00 52.97 112 ILE A N 1
ATOM 894 C CA . ILE A 1 112 ? -4.041 34.807 -15.637 1.00 52.97 112 ILE A CA 1
ATOM 895 C C . ILE A 1 112 ? -3.887 33.388 -16.190 1.00 52.97 112 ILE A C 1
ATOM 897 O O . ILE A 1 112 ? -3.446 32.475 -15.492 1.00 52.97 112 ILE A O 1
ATOM 901 N N . VAL A 1 113 ? -4.334 33.177 -17.427 1.00 50.88 113 VAL A N 1
ATOM 902 C CA . VAL A 1 113 ? -4.228 31.883 -18.103 1.00 50.88 113 VAL A CA 1
ATOM 903 C C . VAL A 1 113 ? -2.794 31.752 -18.607 1.00 50.88 113 VAL A C 1
ATOM 905 O O . VAL A 1 113 ? -2.498 32.102 -19.745 1.00 50.88 113 VAL A O 1
ATOM 908 N N . ALA A 1 114 ? -1.889 31.279 -17.749 1.00 54.31 114 ALA A N 1
ATOM 909 C CA . ALA A 1 114 ? -0.540 30.928 -18.173 1.00 54.31 114 ALA A CA 1
ATOM 910 C C . ALA A 1 114 ? -0.617 29.725 -19.125 1.00 54.31 114 ALA A C 1
ATOM 912 O O . ALA A 1 114 ? -1.136 28.658 -18.776 1.00 54.31 114 ALA A O 1
ATOM 913 N N . LYS A 1 115 ? -0.120 29.899 -20.351 1.00 50.53 115 LYS A N 1
ATOM 914 C CA . LYS A 1 115 ? -0.034 28.823 -21.335 1.00 50.53 115 LYS A CA 1
ATOM 915 C C . LYS A 1 115 ? 1.130 27.914 -20.955 1.00 50.53 115 LYS A C 1
ATOM 917 O O . LYS A 1 115 ? 2.277 28.160 -21.294 1.00 50.53 115 LYS A O 1
ATOM 922 N N . VAL A 1 116 ? 0.815 26.842 -20.244 1.00 45.97 116 VAL A N 1
ATOM 923 C CA . VAL A 1 116 ? 1.802 25.839 -19.850 1.00 45.97 116 VAL A CA 1
ATOM 924 C C . VAL A 1 116 ? 2.097 24.938 -21.045 1.00 45.97 116 VAL A C 1
ATOM 926 O O . VAL A 1 116 ? 1.254 24.139 -21.459 1.00 45.97 116 VAL A O 1
ATOM 929 N N . VAL A 1 117 ? 3.303 25.046 -21.599 1.00 52.03 117 VAL A N 1
ATOM 930 C CA . VAL A 1 117 ? 3.803 24.105 -22.604 1.00 52.03 117 VAL A CA 1
ATOM 931 C C . VAL A 1 117 ? 4.756 23.139 -21.915 1.00 52.03 117 VAL A C 1
ATOM 933 O O . VAL A 1 117 ? 5.775 23.529 -21.356 1.00 52.03 117 VAL A O 1
ATOM 936 N N . VAL A 1 118 ? 4.427 21.849 -21.957 1.00 40.34 118 VAL A N 1
ATOM 937 C CA . VAL A 1 118 ? 5.306 20.807 -21.423 1.00 40.34 118 VAL A CA 1
ATOM 938 C C . VAL A 1 118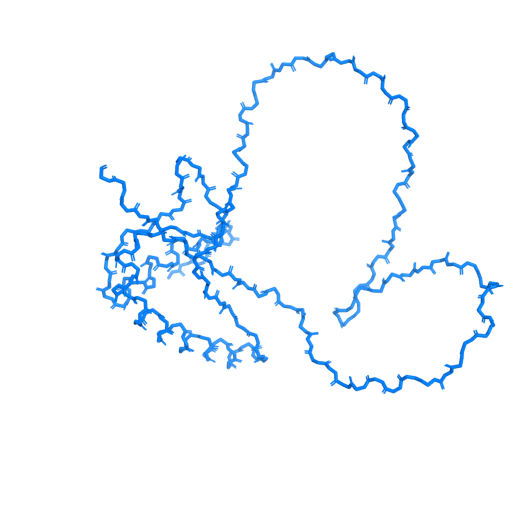 ? 6.262 20.370 -22.526 1.00 40.34 118 VAL A C 1
ATOM 940 O O . VAL A 1 118 ? 5.864 19.682 -23.467 1.00 40.34 118 VAL A O 1
ATOM 943 N N . ARG A 1 119 ? 7.539 20.739 -22.400 1.00 46.81 119 ARG A N 1
ATOM 944 C CA . ARG A 1 119 ? 8.625 20.200 -23.229 1.00 46.81 119 ARG A CA 1
ATOM 945 C C . ARG A 1 119 ? 9.575 19.418 -22.343 1.00 46.81 119 ARG A C 1
ATOM 947 O O . ARG A 1 119 ? 10.072 19.926 -21.346 1.00 46.81 119 ARG A O 1
ATOM 954 N N . ASN A 1 120 ? 9.794 18.151 -22.693 1.00 42.28 120 ASN A N 1
ATOM 955 C CA . ASN A 1 120 ? 10.763 17.271 -22.039 1.00 42.28 120 ASN A CA 1
ATOM 956 C C . ASN A 1 120 ? 10.747 17.355 -20.497 1.00 42.28 120 ASN A C 1
ATOM 958 O O . ASN A 1 120 ? 11.793 17.491 -19.868 1.00 42.28 120 ASN A O 1
ATOM 962 N N . THR A 1 121 ? 9.558 17.238 -19.892 1.00 51.28 121 THR A N 1
ATOM 963 C CA . THR A 1 121 ? 9.308 17.158 -18.433 1.00 51.28 121 THR A CA 1
ATOM 964 C C . THR A 1 121 ? 9.530 18.416 -17.576 1.00 51.28 121 THR A C 1
ATOM 966 O O . THR A 1 121 ? 9.405 18.314 -16.358 1.00 51.28 121 THR A O 1
ATOM 969 N N . PHE A 1 122 ? 9.750 19.599 -18.157 1.00 43.09 122 PHE A N 1
ATOM 970 C CA . PHE A 1 122 ? 9.741 20.869 -17.414 1.00 43.09 122 PHE A CA 1
ATOM 971 C C . PHE A 1 122 ? 8.462 21.675 -17.696 1.00 43.09 122 PHE A C 1
ATOM 973 O O . PHE A 1 122 ? 7.920 21.627 -18.802 1.00 43.09 122 PHE A O 1
ATOM 980 N N . LEU A 1 123 ? 7.964 22.376 -16.670 1.00 43.66 123 LEU A N 1
ATOM 981 C CA . LEU A 1 123 ? 6.903 23.376 -16.794 1.00 43.66 123 LEU A CA 1
ATOM 982 C C . LEU A 1 123 ? 7.577 24.698 -17.162 1.00 43.66 123 LEU A C 1
ATOM 984 O O . LEU A 1 123 ? 8.132 25.366 -16.293 1.00 43.66 123 LEU A O 1
ATOM 988 N N . GLU A 1 124 ? 7.580 25.041 -18.447 1.00 46.16 124 GLU A N 1
ATOM 989 C CA . GLU A 1 124 ? 7.979 26.378 -18.880 1.00 46.16 124 GLU A CA 1
ATOM 990 C C . GLU A 1 124 ? 6.773 27.303 -18.682 1.00 46.16 124 GLU A C 1
ATOM 992 O O . GLU A 1 124 ? 5.717 27.119 -19.295 1.00 46.16 124 GLU A O 1
ATOM 997 N N . LEU A 1 125 ? 6.912 28.246 -17.750 1.00 47.75 125 LEU A N 1
ATOM 998 C CA . LEU A 1 125 ? 6.028 29.398 -17.640 1.00 47.75 125 LEU A CA 1
ATOM 999 C C . LEU A 1 125 ? 6.571 30.425 -18.639 1.00 47.75 125 LEU A C 1
ATOM 1001 O O . LEU A 1 125 ? 7.643 30.985 -18.422 1.00 47.75 125 LEU A O 1
ATOM 1005 N N . GLU A 1 126 ? 5.891 30.606 -19.773 1.00 46.59 126 GLU A N 1
ATOM 1006 C CA . GLU A 1 126 ? 6.134 31.772 -20.627 1.00 46.59 126 GLU A CA 1
ATOM 1007 C C . GLU A 1 126 ? 5.636 32.999 -19.853 1.00 46.59 126 GLU A C 1
ATOM 1009 O O . GLU A 1 126 ? 4.445 33.313 -19.864 1.00 46.59 126 GLU A O 1
ATOM 1014 N N . ASP A 1 127 ? 6.535 33.650 -19.115 1.00 46.41 127 ASP A N 1
ATOM 1015 C CA . ASP A 1 127 ? 6.248 34.958 -18.543 1.00 46.41 127 ASP A CA 1
ATOM 1016 C C . ASP A 1 127 ? 6.327 35.987 -19.681 1.00 46.41 127 ASP A C 1
ATOM 1018 O O . ASP A 1 127 ? 7.415 36.369 -20.119 1.00 46.41 127 ASP A O 1
ATOM 1022 N N . ASP A 1 128 ? 5.176 36.448 -20.174 1.00 52.62 128 ASP A N 1
ATOM 1023 C CA . ASP A 1 128 ? 5.084 37.630 -21.038 1.00 52.62 128 ASP A CA 1
ATOM 1024 C C . ASP A 1 128 ? 5.429 38.889 -20.213 1.00 52.62 128 ASP A C 1
ATOM 1026 O O . ASP A 1 128 ? 4.563 39.692 -19.857 1.00 52.62 128 ASP A O 1
ATOM 1030 N N . VAL A 1 129 ? 6.708 39.061 -19.857 1.00 47.72 129 VAL A N 1
ATOM 1031 C CA . VAL A 1 129 ? 7.213 40.284 -19.218 1.00 47.72 129 VAL A CA 1
ATOM 1032 C C . VAL A 1 129 ? 7.813 41.195 -20.295 1.00 47.72 129 VAL A C 1
ATOM 1034 O O . VAL A 1 129 ? 8.772 40.803 -20.966 1.00 47.72 129 VAL A O 1
ATOM 1037 N N . PRO A 1 130 ? 7.294 42.422 -20.481 1.00 41.97 130 PRO A N 1
ATOM 1038 C CA . PRO A 1 130 ? 7.818 43.356 -21.470 1.00 41.97 130 PRO A CA 1
ATOM 1039 C C . PRO A 1 130 ? 9.291 43.700 -21.195 1.00 41.97 130 PRO A C 1
ATOM 1041 O O . PRO A 1 130 ? 9.689 44.038 -20.081 1.00 41.97 130 PRO A O 1
ATOM 1044 N N . SER A 1 131 ? 10.097 43.605 -22.251 1.00 46.53 131 SER A N 1
ATOM 1045 C CA . SER A 1 131 ? 11.559 43.455 -22.271 1.00 46.53 131 SER A CA 1
ATOM 1046 C C . SER A 1 131 ? 12.404 44.671 -21.844 1.00 46.53 131 SER A C 1
ATOM 1048 O O . SER A 1 131 ? 13.413 44.950 -22.484 1.00 46.53 131 SER A O 1
ATOM 1050 N N . GLN A 1 132 ? 12.048 45.414 -20.791 1.00 48.03 132 GLN A N 1
ATOM 1051 C CA . GLN A 1 132 ? 12.764 46.658 -20.440 1.00 48.03 132 GLN A CA 1
ATOM 1052 C C . GLN A 1 132 ? 13.532 46.666 -19.105 1.00 48.03 132 GLN A C 1
ATOM 1054 O O . GLN A 1 132 ? 13.988 47.728 -18.695 1.00 48.03 132 GLN A O 1
ATOM 1059 N N . LEU A 1 133 ? 13.740 45.528 -18.426 1.00 47.59 133 LEU A N 1
ATOM 1060 C CA . LEU A 1 133 ? 14.404 45.518 -17.104 1.00 47.59 133 LEU A CA 1
ATOM 1061 C C . LEU A 1 133 ? 15.434 44.394 -16.869 1.00 47.59 133 LEU A C 1
ATOM 1063 O O . LEU A 1 133 ? 15.640 43.978 -15.733 1.00 47.59 133 LEU A O 1
ATOM 1067 N N . ILE A 1 134 ? 16.125 43.913 -17.909 1.00 47.06 134 ILE A N 1
ATOM 1068 C CA . ILE A 1 134 ? 17.232 42.951 -17.738 1.00 47.06 134 ILE A CA 1
ATOM 1069 C C . ILE A 1 134 ? 18.495 43.453 -18.450 1.00 47.06 134 ILE A C 1
ATOM 1071 O O . ILE A 1 134 ? 18.963 42.868 -19.419 1.00 47.06 134 ILE A O 1
ATOM 1075 N N . GLU A 1 135 ? 19.075 44.538 -17.945 1.00 45.41 135 GLU A N 1
ATOM 1076 C CA . GLU A 1 135 ? 20.521 44.744 -18.033 1.00 45.41 135 GLU A CA 1
ATOM 1077 C C . GLU A 1 135 ? 21.076 44.673 -16.610 1.00 45.41 135 GLU A C 1
ATOM 1079 O O . GLU A 1 135 ? 20.547 45.319 -15.706 1.00 45.41 135 GLU A O 1
ATOM 1084 N N . ASN A 1 136 ? 22.154 43.902 -16.442 1.00 41.59 136 ASN A N 1
ATOM 1085 C CA . ASN A 1 136 ? 22.942 43.675 -15.221 1.00 41.59 136 ASN A CA 1
ATOM 1086 C C . ASN A 1 136 ? 22.586 42.435 -14.377 1.00 41.59 136 ASN A C 1
ATOM 1088 O O . ASN A 1 136 ? 22.131 42.557 -13.243 1.00 41.59 136 ASN A O 1
ATOM 1092 N N . LEU A 1 137 ? 22.962 41.234 -14.845 1.00 37.12 137 LEU A N 1
ATOM 1093 C CA . LEU A 1 137 ? 23.515 40.230 -13.923 1.00 37.12 137 LEU A CA 1
ATOM 1094 C C . LEU A 1 137 ? 24.513 39.281 -14.625 1.00 37.12 137 LEU A C 1
ATOM 1096 O O . LEU A 1 137 ? 24.194 38.741 -15.685 1.00 37.12 137 LEU A O 1
ATOM 1100 N N . PRO A 1 138 ? 25.729 39.085 -14.077 1.00 36.41 138 PRO A N 1
ATOM 1101 C CA . PRO A 1 138 ? 26.800 38.365 -14.755 1.00 36.41 138 PRO A CA 1
ATOM 1102 C C . PRO A 1 138 ? 26.585 36.850 -14.846 1.00 36.41 138 PRO A C 1
ATOM 1104 O O . PRO A 1 138 ? 26.206 36.155 -13.903 1.00 36.41 138 PRO A O 1
ATOM 1107 N N . SER A 1 139 ? 26.954 36.348 -16.018 1.00 43.44 139 SER A N 1
ATOM 1108 C CA . SER A 1 139 ? 27.089 34.959 -16.430 1.00 43.44 139 SER A CA 1
ATOM 1109 C C . SER A 1 139 ? 28.203 34.229 -15.667 1.00 43.44 139 SER A C 1
ATOM 1111 O O . SER A 1 139 ? 29.350 34.239 -16.098 1.00 43.44 139 SER A O 1
ATOM 1113 N N . SER A 1 140 ? 27.882 33.561 -14.554 1.00 43.00 140 SER A N 1
ATOM 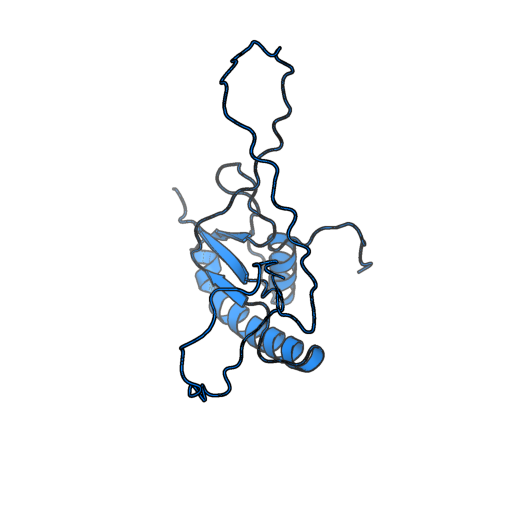1114 C CA . SER A 1 140 ? 28.579 32.328 -14.139 1.00 43.00 140 SER A CA 1
ATOM 1115 C C . SER A 1 140 ? 27.834 31.604 -13.015 1.00 43.00 140 SER A C 1
ATOM 1117 O O . SER A 1 140 ? 28.030 31.871 -11.838 1.00 43.00 140 SER A O 1
ATOM 1119 N N . LEU A 1 141 ? 27.008 30.621 -13.370 1.00 35.53 141 LEU A N 1
ATOM 1120 C CA . LEU A 1 141 ? 26.663 29.528 -12.462 1.00 35.53 141 LEU A CA 1
ATOM 1121 C C . LEU A 1 141 ? 26.670 28.223 -13.258 1.00 35.53 141 LEU A C 1
ATOM 1123 O O . LEU A 1 141 ? 25.642 27.699 -13.675 1.00 35.53 141 LE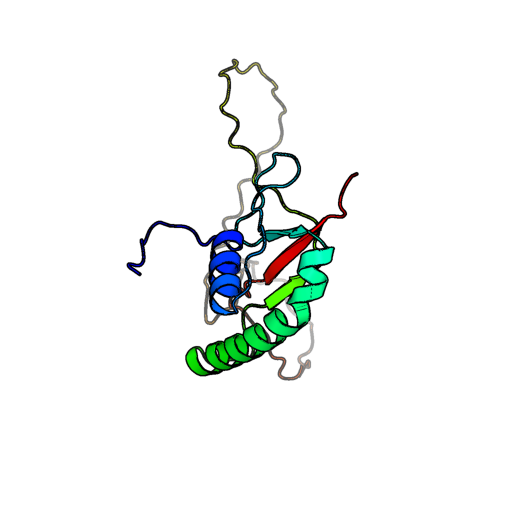U A O 1
ATOM 1127 N N . SER A 1 142 ? 27.875 27.688 -1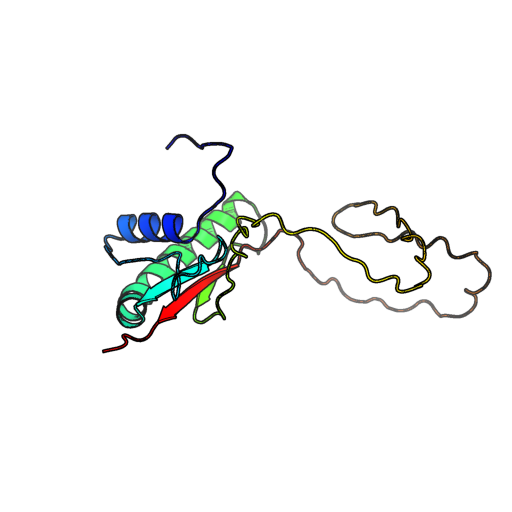3.462 1.00 41.75 142 SER A N 1
ATOM 1128 C CA . SER A 1 142 ? 28.068 26.272 -13.772 1.00 41.75 142 SER A CA 1
ATOM 1129 C C . SER A 1 142 ? 27.613 25.453 -12.567 1.00 41.75 142 SER A C 1
ATOM 1131 O O . SER A 1 142 ? 28.401 25.140 -11.674 1.00 41.75 142 SER A O 1
ATOM 1133 N N . LEU A 1 143 ? 26.325 25.112 -12.526 1.00 32.50 143 LEU A N 1
ATOM 1134 C CA . LEU A 1 143 ? 25.753 24.259 -11.495 1.00 32.50 143 LEU A CA 1
ATOM 1135 C C . LEU A 1 143 ? 25.479 22.864 -12.067 1.00 32.50 143 LEU A C 1
ATOM 1137 O O . LEU A 1 143 ? 24.482 22.592 -12.724 1.00 32.50 143 LEU A O 1
ATOM 1141 N N . LYS A 1 144 ? 26.481 22.014 -11.835 1.00 31.41 144 LYS A N 1
ATOM 1142 C CA . LYS A 1 144 ? 26.476 20.552 -11.697 1.00 31.41 144 LYS A CA 1
ATOM 1143 C C . LYS A 1 144 ? 25.171 19.829 -12.065 1.00 31.41 144 LYS A C 1
ATOM 1145 O O . LYS A 1 144 ? 24.143 19.982 -11.416 1.00 31.41 144 LYS A O 1
ATOM 1150 N N . ARG A 1 145 ? 25.323 18.888 -13.003 1.00 32.91 145 ARG A N 1
ATOM 1151 C CA . ARG A 1 145 ? 24.414 17.776 -13.314 1.00 32.91 145 ARG A CA 1
ATOM 1152 C C . ARG A 1 145 ? 23.816 17.171 -12.037 1.00 32.91 145 ARG A C 1
ATOM 1154 O O . ARG A 1 145 ? 24.487 16.420 -11.330 1.00 32.91 145 ARG A O 1
ATOM 1161 N N . SER A 1 146 ? 22.546 17.457 -11.785 1.00 31.00 146 SER A N 1
ATOM 1162 C CA . SER A 1 146 ? 21.734 16.821 -10.753 1.00 31.00 146 SER A CA 1
ATOM 1163 C C . SER A 1 146 ? 20.527 16.146 -11.401 1.00 31.00 146 SER A C 1
ATOM 1165 O O . SER A 1 146 ? 20.026 16.537 -12.453 1.00 31.00 146 SER A O 1
ATOM 1167 N N . LYS A 1 147 ? 20.163 15.008 -10.819 1.00 39.62 147 LYS A N 1
ATOM 1168 C CA . LYS A 1 147 ? 19.291 13.978 -11.374 1.00 39.62 147 LYS A CA 1
ATOM 1169 C C . LYS A 1 147 ? 18.015 13.962 -10.531 1.00 39.62 147 LYS A C 1
ATOM 1171 O O . LYS A 1 147 ? 18.101 13.582 -9.371 1.00 39.62 147 LYS A O 1
ATOM 1176 N N . SER A 1 148 ? 16.860 14.316 -11.090 1.00 34.78 148 SER A N 1
ATOM 1177 C CA . SER A 1 148 ? 15.526 14.012 -10.529 1.00 34.78 148 SER A CA 1
ATOM 1178 C C . SER A 1 148 ? 14.464 14.420 -11.556 1.00 34.78 148 SER A C 1
ATOM 1180 O O . SER A 1 148 ? 14.508 15.540 -12.044 1.00 34.78 148 SER A O 1
ATOM 1182 N N . ALA A 1 149 ? 13.666 13.502 -12.104 1.00 42.28 149 ALA A N 1
ATOM 1183 C CA . ALA A 1 149 ? 12.537 12.770 -11.510 1.00 42.28 149 ALA A CA 1
ATOM 1184 C C . ALA A 1 149 ? 11.209 13.511 -11.732 1.00 42.28 149 ALA A C 1
ATOM 1186 O O . ALA A 1 149 ? 10.791 14.314 -10.908 1.00 42.28 149 ALA A O 1
ATOM 1187 N N . SER A 1 150 ? 10.528 13.170 -12.827 1.00 38.44 150 SER A N 1
ATOM 1188 C CA . SER A 1 150 ? 9.077 13.295 -12.918 1.00 38.44 150 SER A CA 1
ATOM 1189 C C . SER A 1 150 ? 8.535 12.015 -13.537 1.00 38.44 150 SER A C 1
ATOM 1191 O O . SER A 1 150 ? 8.753 11.695 -14.703 1.00 38.44 150 SER A O 1
ATOM 1193 N N . GLY A 1 151 ? 7.954 11.215 -12.666 1.00 35.22 151 GLY A N 1
ATOM 1194 C CA . GLY A 1 151 ? 7.316 9.945 -12.930 1.00 35.22 151 GLY A CA 1
ATOM 1195 C C . GLY A 1 151 ? 6.696 9.609 -11.598 1.00 35.22 151 GLY A C 1
ATOM 1196 O O . GLY A 1 151 ? 7.441 9.281 -10.675 1.00 35.22 151 GLY A O 1
ATOM 1197 N N . ASP A 1 152 ? 5.393 9.853 -11.478 1.00 37.62 152 ASP A N 1
ATOM 1198 C CA . ASP A 1 152 ? 4.652 9.810 -10.222 1.00 37.62 152 ASP A CA 1
ATOM 1199 C C . ASP A 1 152 ? 5.029 8.556 -9.434 1.00 37.62 152 ASP A C 1
ATOM 1201 O O . ASP A 1 152 ? 4.655 7.427 -9.766 1.00 37.62 152 ASP A O 1
ATOM 1205 N N . ILE A 1 153 ? 5.864 8.744 -8.412 1.00 46.03 153 ILE A N 1
ATOM 1206 C CA . ILE A 1 153 ? 6.278 7.653 -7.545 1.00 46.03 153 ILE A CA 1
ATOM 1207 C C . ILE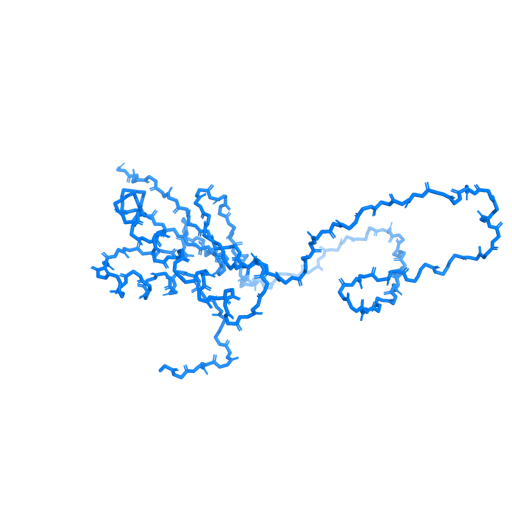 A 1 153 ? 5.048 7.335 -6.710 1.00 46.03 153 ILE A C 1
ATOM 1209 O O . ILE A 1 153 ? 4.687 8.094 -5.811 1.00 46.03 153 ILE A O 1
ATOM 1213 N N . LEU A 1 154 ? 4.394 6.215 -7.016 1.00 50.12 154 LEU A N 1
ATOM 1214 C CA . LEU A 1 154 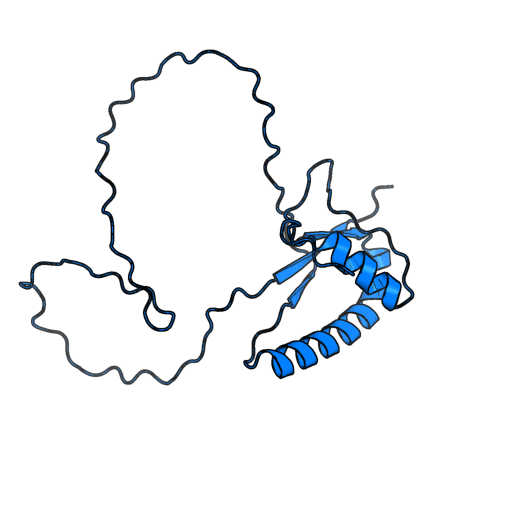? 3.313 5.703 -6.188 1.00 50.12 154 LEU A CA 1
ATOM 1215 C C . LEU A 1 154 ? 3.901 5.294 -4.833 1.00 50.12 154 LEU A C 1
ATOM 1217 O O . LEU A 1 154 ? 4.521 4.236 -4.693 1.00 50.12 154 LEU A O 1
ATOM 1221 N N . ASN A 1 155 ? 3.745 6.176 -3.850 1.00 58.41 155 ASN A N 1
ATOM 1222 C CA . ASN A 1 155 ? 3.983 5.874 -2.449 1.00 58.41 155 ASN A CA 1
ATOM 1223 C C . ASN A 1 155 ? 2.710 5.242 -1.896 1.00 58.41 155 ASN A C 1
ATOM 1225 O O . ASN A 1 155 ? 1.673 5.892 -1.780 1.00 58.41 155 ASN A O 1
ATOM 1229 N N . LEU A 1 156 ? 2.802 3.951 -1.615 1.00 76.31 156 LEU A N 1
ATOM 1230 C CA . LEU A 1 156 ? 1.771 3.158 -0.970 1.00 76.31 156 LEU A CA 1
ATOM 1231 C C . LEU A 1 156 ? 2.000 3.260 0.531 1.00 76.31 156 LEU A C 1
ATOM 1233 O O . LEU A 1 156 ? 3.155 3.221 0.960 1.00 76.31 156 LEU A O 1
ATOM 1237 N N . SER A 1 157 ? 0.945 3.386 1.334 1.00 77.06 157 SER A N 1
ATOM 1238 C CA . SER A 1 157 ? 1.127 3.455 2.784 1.00 77.06 157 SER A CA 1
ATOM 1239 C C . SER A 1 157 ? 0.236 2.527 3.590 1.00 77.06 157 SER A C 1
ATOM 1241 O O . SER A 1 157 ? -0.948 2.377 3.295 1.00 77.06 157 SER A O 1
ATOM 1243 N N . VAL A 1 158 ? 0.817 1.953 4.643 1.00 71.75 158 VAL A N 1
ATOM 1244 C CA . VAL A 1 158 ? 0.138 1.094 5.619 1.00 71.75 158 VAL A CA 1
ATOM 1245 C C . VAL A 1 158 ? 0.106 1.818 6.956 1.00 71.75 158 VAL A C 1
ATOM 1247 O O . VAL A 1 158 ? 1.158 2.118 7.523 1.00 71.75 158 VAL A O 1
ATOM 1250 N N . GLN A 1 159 ? -1.095 2.072 7.471 1.00 79.06 159 GLN A N 1
ATOM 1251 C CA . GLN A 1 159 ? -1.260 2.499 8.856 1.00 79.06 159 GLN A CA 1
ATOM 1252 C C . GLN A 1 159 ? -1.416 1.276 9.759 1.00 79.06 159 GLN A C 1
ATOM 1254 O O . GLN A 1 159 ? -2.205 0.377 9.464 1.00 79.06 159 GLN A O 1
ATOM 1259 N N . CYS A 1 160 ? -0.661 1.254 10.856 1.00 75.56 160 CYS A N 1
ATOM 1260 C CA . CYS A 1 160 ? -0.756 0.220 11.881 1.00 75.56 160 CYS A CA 1
ATOM 1261 C C . CYS A 1 160 ? -1.626 0.730 13.029 1.00 75.56 160 CYS A C 1
ATOM 1263 O O . CYS A 1 160 ? -1.224 1.650 13.745 1.00 75.56 160 CYS A O 1
ATOM 1265 N N . CYS A 1 161 ? -2.807 0.145 13.208 1.00 66.06 161 CYS A N 1
ATOM 1266 C CA . CYS A 1 161 ? -3.664 0.456 14.350 1.00 66.06 161 CYS A CA 1
ATOM 1267 C C . CYS A 1 161 ? -3.286 -0.415 15.549 1.00 66.06 161 CYS A C 1
ATOM 1269 O O . CYS A 1 161 ? -2.892 -1.567 15.380 1.00 66.06 161 CYS A O 1
ATOM 1271 N N . LYS A 1 162 ? -3.380 0.156 16.753 1.00 63.34 162 LYS A N 1
ATOM 1272 C CA . LYS A 1 162 ? -3.339 -0.618 17.998 1.00 63.34 162 LYS A CA 1
ATOM 1273 C C . LYS A 1 162 ? -4.714 -1.241 18.215 1.00 63.34 162 LYS A C 1
ATOM 1275 O O . LYS A 1 162 ? -5.709 -0.563 17.960 1.00 63.34 162 LYS A O 1
ATOM 1280 N N . ASP A 1 163 ? -4.759 -2.463 18.726 1.00 55.84 163 ASP A N 1
ATOM 1281 C CA . ASP A 1 163 ? -6.008 -3.054 19.195 1.00 55.84 163 ASP A CA 1
ATOM 1282 C C . ASP A 1 163 ? -6.571 -2.209 20.351 1.00 55.84 163 ASP A C 1
ATOM 1284 O O . ASP A 1 163 ? -5.922 -2.018 21.384 1.00 55.84 163 ASP A O 1
ATOM 1288 N N . SER A 1 164 ? -7.768 -1.653 20.158 1.00 46.06 164 SER A N 1
ATOM 1289 C CA . SER A 1 164 ? -8.572 -1.106 21.251 1.00 46.06 164 SER A CA 1
ATOM 1290 C C . SER A 1 164 ? -9.350 -2.261 21.871 1.00 46.06 164 SER A C 1
ATOM 1292 O O . SER A 1 164 ? -10.338 -2.715 21.297 1.00 46.06 164 SER A O 1
ATOM 1294 N N . VAL A 1 165 ? -8.841 -2.753 23.003 1.00 35.62 165 VAL A N 1
ATOM 1295 C CA . VAL A 1 165 ? -9.514 -3.706 23.904 1.00 35.62 165 VAL A CA 1
ATOM 1296 C C . VAL A 1 165 ? -10.647 -3.013 24.650 1.00 35.62 165 VAL A C 1
ATOM 1298 O O . VAL A 1 165 ? -10.422 -1.863 25.098 1.00 35.62 165 VAL A O 1
#

Sequence (165 aa):
MPFEPRKKFCFAEYLRQFLERLGHQVPIYDTLDGKTLVPYQCVMVRESWMELRRDVLAALKLQKMAYRFRHGGTTAPSLVEDVCPRVTPERATSPSVPSHGCHGDGICERPIVAKVVVRNTFLELEDDVPSQLIENLPSSLSLKRSKSASGDILNLSVQCCKDSV

Secondary structure (DSSP, 8-state):
----TT----HHHHHHHHHHHTT-----BSEETTEEBPTTEEEEEHHHHHHHHHHHHHHHHHHHHHHHHHH-SS---EEEESPPP-BPPP------------------PPP----EEEETTEEEE-----SSS-----------------S---EEEEEEEPP--

Radius of gyration: 24.14 Å; chains: 1; bounding box: 60×64×47 Å

Organism: NCBI:txid2562237